Protein AF-A0A9D5ZGY8-F1 (afdb_monomer_lite)

pLDDT: mean 70.65, std 15.08, range [41.31, 94.81]

Secondary structure (DSSP, 8-state):
-----------TTS--SSGGG--PPP----S-SHHHHHHHHHTT-----PPP---GGGGS--SS---------HHHHHHHHHHHHHTT-SSHHHHHHHHHHHHHTTTT-

Structure (mmCIF, N/CA/C/O backbone):
data_AF-A0A9D5ZGY8-F1
#
_entry.id   AF-A0A9D5ZGY8-F1
#
loop_
_atom_site.group_PDB
_atom_site.id
_atom_site.type_symbol
_atom_site.label_atom_id
_atom_site.label_alt_id
_atom_site.label_comp_id
_atom_site.label_asym_id
_atom_site.label_entity_id
_atom_site.label_seq_id
_atom_site.pdbx_PDB_ins_code
_atom_site.Cartn_x
_atom_site.Cartn_y
_atom_site.Cartn_z
_atom_site.occupancy
_atom_site.B_iso_or_equiv
_atom_site.auth_seq_id
_atom_site.auth_comp_id
_atom_site.auth_asym_id
_atom_site.auth_atom_id
_atom_site.pdbx_PDB_model_num
ATOM 1 N N . MET A 1 1 ? 14.924 70.525 -16.865 1.00 43.06 1 MET A N 1
ATOM 2 C CA . MET A 1 1 ? 14.928 69.867 -18.191 1.00 43.06 1 MET A CA 1
ATOM 3 C C . MET A 1 1 ? 16.389 69.643 -18.540 1.00 43.06 1 MET A C 1
ATOM 5 O O . MET A 1 1 ? 17.090 70.633 -18.622 1.00 43.06 1 MET A O 1
ATOM 9 N N . SER A 1 2 ? 16.966 68.455 -18.639 1.00 46.16 2 SER A N 1
ATOM 10 C CA . SER A 1 2 ? 16.501 67.076 -18.492 1.00 46.16 2 SER A CA 1
ATOM 11 C C . SER A 1 2 ? 17.750 66.266 -18.124 1.00 46.16 2 SER A C 1
ATOM 13 O O . SER A 1 2 ? 18.807 66.496 -18.700 1.00 46.16 2 SER A O 1
ATOM 15 N N . ASP A 1 3 ? 17.644 65.395 -17.126 1.00 46.44 3 ASP A N 1
ATOM 16 C CA . ASP A 1 3 ? 18.751 64.570 -16.637 1.00 46.44 3 ASP A CA 1
ATOM 17 C C . ASP A 1 3 ? 18.754 63.248 -17.427 1.00 46.44 3 ASP A C 1
ATOM 19 O O . ASP A 1 3 ? 17.893 62.382 -17.221 1.00 46.44 3 ASP A O 1
ATOM 23 N N . ASP A 1 4 ? 19.660 63.124 -18.398 1.00 53.44 4 ASP A N 1
ATOM 24 C CA . ASP A 1 4 ? 19.816 61.937 -19.243 1.00 53.44 4 ASP A CA 1
ATOM 25 C C . ASP A 1 4 ? 20.507 60.814 -18.458 1.00 53.44 4 ASP A C 1
ATOM 27 O O . ASP A 1 4 ? 21.728 60.638 -18.459 1.00 53.44 4 ASP A O 1
ATOM 31 N N . ARG A 1 5 ? 19.700 60.007 -17.764 1.00 55.25 5 ARG A N 1
ATOM 32 C CA . ARG A 1 5 ? 20.162 58.761 -17.143 1.00 55.25 5 ARG A CA 1
ATOM 33 C C . ARG A 1 5 ? 20.517 57.739 -18.225 1.00 55.25 5 ARG A C 1
ATOM 35 O O . ARG A 1 5 ? 19.668 56.962 -18.667 1.00 55.25 5 ARG A O 1
ATOM 42 N N . LYS A 1 6 ? 21.796 57.710 -18.607 1.00 53.84 6 LYS A N 1
ATOM 43 C CA . LYS A 1 6 ? 22.426 56.672 -19.436 1.00 53.84 6 LYS A CA 1
ATOM 44 C C . LYS A 1 6 ? 22.270 55.304 -18.755 1.00 53.84 6 LYS A C 1
ATOM 46 O O . LYS A 1 6 ? 23.008 54.972 -17.831 1.00 53.84 6 LYS A O 1
ATOM 51 N N . ARG A 1 7 ? 21.280 54.512 -19.179 1.00 57.62 7 ARG A N 1
ATOM 52 C CA . ARG A 1 7 ? 21.159 53.101 -18.777 1.00 57.62 7 ARG A CA 1
ATOM 53 C C . ARG A 1 7 ? 22.317 52.340 -19.416 1.00 57.62 7 ARG A C 1
ATOM 55 O O . ARG A 1 7 ? 22.476 52.400 -20.631 1.00 57.62 7 ARG A O 1
ATOM 62 N N . GLY A 1 8 ? 23.116 51.644 -18.610 1.00 51.84 8 GLY A N 1
ATOM 63 C CA . GLY A 1 8 ? 24.073 50.664 -19.114 1.00 51.84 8 GLY A CA 1
ATOM 64 C C . GLY A 1 8 ? 23.306 49.550 -19.819 1.00 51.84 8 GLY A C 1
ATOM 65 O O . GLY A 1 8 ? 22.685 48.719 -19.159 1.00 51.84 8 GLY A O 1
ATOM 66 N N . GLY A 1 9 ? 23.280 49.588 -21.150 1.00 45.91 9 GLY A N 1
ATOM 67 C CA . GLY A 1 9 ? 22.859 48.454 -21.957 1.00 45.91 9 GLY A CA 1
ATOM 68 C C . GLY A 1 9 ? 23.856 47.328 -21.730 1.00 45.91 9 GLY A C 1
ATOM 69 O O . GLY A 1 9 ? 25.057 47.529 -21.879 1.00 45.91 9 GLY A O 1
ATOM 70 N N . LEU A 1 10 ? 23.369 46.169 -21.298 1.00 54.16 10 LEU 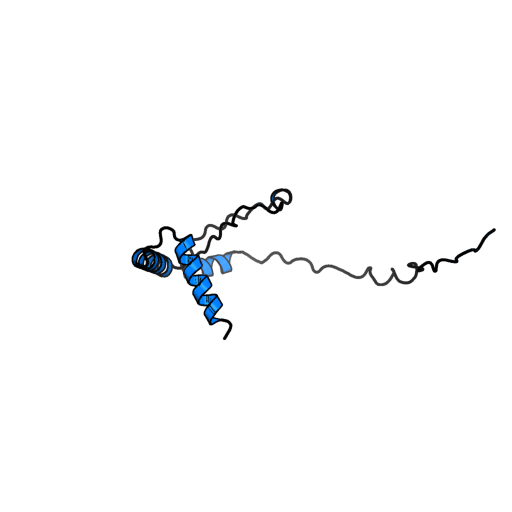A N 1
ATOM 71 C CA . LEU A 1 10 ? 24.164 44.953 -21.319 1.00 54.16 10 LEU A CA 1
ATOM 72 C C . LEU A 1 10 ? 24.261 44.544 -22.796 1.00 54.16 10 LEU A C 1
ATOM 74 O O . LEU A 1 10 ? 23.282 44.051 -23.360 1.00 54.16 10 LEU A O 1
ATOM 78 N N . ASP A 1 11 ? 25.396 44.825 -23.434 1.00 55.62 11 ASP A N 1
ATOM 79 C CA . ASP A 1 11 ? 25.672 44.443 -24.820 1.00 55.62 11 ASP A CA 1
ATOM 80 C C . ASP A 1 11 ? 25.792 42.912 -24.919 1.00 55.62 11 ASP A C 1
ATOM 82 O O . ASP A 1 11 ? 26.878 42.339 -24.885 1.00 55.62 11 ASP A O 1
ATOM 86 N N . MET A 1 12 ? 24.654 42.226 -25.048 1.00 54.94 12 MET A N 1
ATOM 87 C CA . MET A 1 12 ? 24.548 40.780 -25.307 1.00 54.94 12 MET A CA 1
ATOM 88 C C . MET A 1 12 ? 24.832 40.458 -26.787 1.00 54.94 12 MET A C 1
ATOM 90 O O . MET A 1 12 ? 24.094 39.714 -27.432 1.00 54.94 12 MET A O 1
ATOM 94 N N . THR A 1 13 ? 25.876 41.062 -27.354 1.00 55.91 13 THR A N 1
ATOM 95 C CA . THR A 1 13 ? 26.284 40.884 -28.762 1.00 55.91 13 THR A CA 1
ATOM 96 C C . THR A 1 13 ? 27.724 40.406 -28.922 1.00 55.91 13 THR A C 1
ATOM 98 O O . THR A 1 13 ? 28.217 40.310 -30.042 1.00 55.91 13 THR A O 1
ATOM 101 N N . GLY A 1 14 ? 28.389 40.053 -27.824 1.00 54.34 14 GLY A N 1
ATOM 102 C CA . GLY A 1 14 ? 29.646 39.319 -27.841 1.00 54.34 14 GLY A CA 1
ATOM 103 C C . GLY A 1 14 ? 29.413 37.910 -27.321 1.00 54.34 14 GLY A C 1
ATOM 104 O O . GLY A 1 14 ? 28.927 37.754 -26.209 1.00 54.34 14 GLY A O 1
ATOM 105 N N . ASP A 1 15 ? 29.793 36.914 -28.116 1.00 55.50 15 ASP A N 1
ATOM 106 C CA . ASP A 1 15 ? 29.972 35.516 -27.703 1.00 55.50 15 ASP A CA 1
ATOM 107 C C . ASP A 1 15 ? 28.773 34.548 -27.796 1.00 55.50 15 ASP A C 1
ATOM 109 O O . ASP A 1 15 ? 28.600 33.626 -27.004 1.00 55.50 15 ASP A O 1
ATOM 113 N N . THR A 1 16 ? 27.954 34.686 -28.842 1.00 52.03 16 THR A N 1
ATOM 114 C CA . THR A 1 16 ? 27.007 33.625 -29.256 1.00 52.03 16 THR A CA 1
ATOM 115 C C . THR A 1 16 ? 27.613 32.596 -30.221 1.00 52.03 1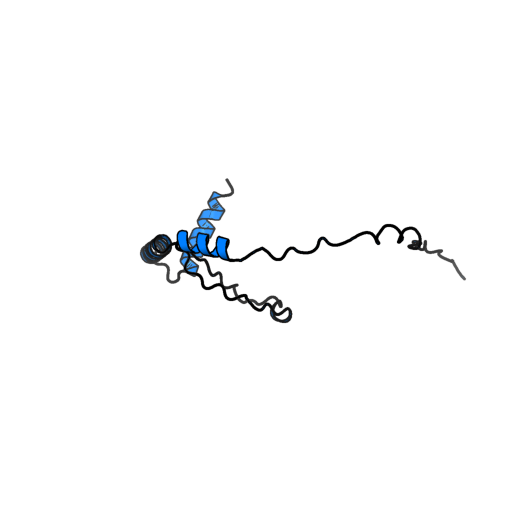6 THR A C 1
ATOM 117 O O . THR A 1 16 ? 26.921 31.666 -30.633 1.00 52.03 16 THR A O 1
ATOM 120 N N . ALA A 1 17 ? 28.901 32.716 -30.565 1.00 54.03 17 ALA A N 1
ATOM 121 C CA . ALA A 1 17 ? 29.565 31.825 -31.519 1.00 54.03 17 ALA A CA 1
ATOM 122 C C . ALA A 1 17 ? 30.031 30.487 -30.909 1.00 54.03 17 ALA A C 1
ATOM 124 O O . ALA A 1 17 ? 30.194 29.518 -31.649 1.00 54.03 17 ALA A O 1
ATOM 125 N N . GLU A 1 18 ? 30.201 30.387 -29.585 1.00 56.19 18 GLU A N 1
ATOM 126 C CA . GLU A 1 18 ? 30.665 29.143 -28.941 1.00 56.19 18 GLU A CA 1
ATOM 127 C C . GLU A 1 18 ? 29.539 28.198 -28.480 1.00 56.19 18 GLU A C 1
ATOM 129 O O . GLU A 1 18 ? 29.779 27.013 -28.246 1.00 56.19 18 GLU A O 1
ATOM 134 N N . PHE A 1 19 ? 28.280 28.646 -28.425 1.00 54.06 19 PHE A N 1
ATOM 135 C CA . PHE A 1 19 ? 27.165 27.804 -27.956 1.00 54.06 19 PHE A CA 1
ATOM 136 C C . PHE A 1 19 ? 26.521 26.914 -29.033 1.00 54.06 19 PHE A C 1
ATOM 138 O O . PHE A 1 19 ? 25.604 26.144 -28.739 1.00 54.06 19 PHE A O 1
ATOM 145 N N . THR A 1 20 ? 27.007 26.941 -30.277 1.00 60.75 20 THR A N 1
ATOM 146 C CA . THR A 1 20 ? 26.449 26.126 -31.375 1.00 60.75 20 THR A CA 1
ATOM 147 C C . THR A 1 20 ? 26.962 24.682 -31.420 1.00 60.75 20 THR A C 1
ATOM 149 O O . THR A 1 20 ? 26.522 23.903 -32.265 1.00 60.75 20 THR A O 1
ATOM 152 N N . ALA A 1 21 ? 27.873 24.284 -30.526 1.00 66.56 21 ALA A N 1
A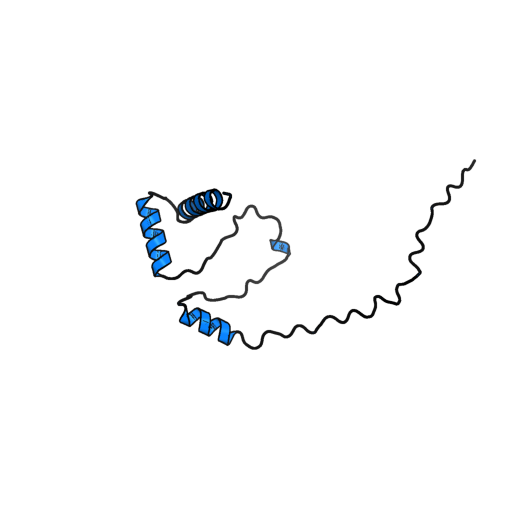TOM 153 C CA . ALA A 1 21 ? 28.482 22.950 -30.543 1.00 66.56 21 ALA A CA 1
ATOM 154 C C . ALA A 1 21 ? 27.749 21.891 -29.692 1.00 66.56 21 ALA A C 1
ATOM 156 O O . ALA A 1 21 ? 28.233 20.763 -29.570 1.00 66.56 21 ALA A O 1
ATOM 157 N N . PHE A 1 22 ? 26.581 22.198 -29.117 1.00 72.69 22 PHE A N 1
ATOM 158 C CA . PHE A 1 22 ? 25.805 21.195 -28.386 1.00 72.69 22 PHE A CA 1
ATOM 159 C C . PHE A 1 22 ? 25.122 20.220 -29.357 1.00 72.69 22 PHE A C 1
ATOM 161 O O . PHE A 1 22 ? 24.035 20.475 -29.875 1.00 72.69 22 PHE A O 1
ATOM 168 N N . LYS A 1 23 ? 25.767 19.076 -29.608 1.00 76.69 23 LYS A N 1
ATOM 169 C CA . LYS A 1 23 ? 25.157 17.934 -30.300 1.00 76.69 23 LYS A CA 1
ATOM 170 C C . LYS A 1 23 ? 24.576 16.981 -29.251 1.00 76.69 23 LYS A C 1
ATOM 172 O O . LYS A 1 23 ? 25.356 16.276 -28.606 1.00 76.69 23 LYS A O 1
ATOM 177 N N . PRO A 1 24 ? 23.245 16.932 -29.048 1.00 72.69 24 PRO A N 1
ATOM 178 C CA . PRO A 1 24 ? 22.655 15.966 -28.133 1.00 72.69 24 PRO A CA 1
ATOM 179 C C . PRO A 1 24 ? 23.030 14.555 -28.588 1.00 72.69 24 PRO A C 1
ATOM 181 O O . PRO A 1 24 ? 22.910 14.210 -29.766 1.00 72.69 24 PRO A O 1
ATOM 184 N N . ARG A 1 25 ? 23.523 13.743 -27.651 1.00 75.25 25 ARG A N 1
ATOM 185 C CA . ARG A 1 25 ? 23.855 12.343 -27.918 1.00 75.25 25 ARG A CA 1
ATOM 186 C C . ARG A 1 25 ? 22.581 11.644 -28.413 1.00 75.25 25 ARG A C 1
ATOM 188 O O . ARG A 1 25 ? 21.543 11.815 -27.769 1.00 75.25 25 ARG A O 1
ATOM 195 N N . PRO A 1 26 ? 22.616 10.886 -29.525 1.00 67.00 26 PRO A N 1
ATOM 196 C CA . PRO A 1 26 ? 21.442 10.152 -29.969 1.00 67.00 26 PRO A CA 1
ATOM 197 C C . PRO A 1 26 ? 20.987 9.239 -28.831 1.00 67.00 26 PRO A C 1
ATOM 199 O O . PRO A 1 26 ? 21.782 8.474 -28.280 1.00 67.00 26 PRO A O 1
ATOM 202 N N . SER A 1 27 ? 19.719 9.375 -28.439 1.00 63.38 27 SER A N 1
ATOM 203 C CA . SER A 1 27 ? 19.091 8.455 -27.500 1.00 63.38 27 SER A CA 1
ATOM 204 C C . SER A 1 27 ? 19.117 7.077 -28.147 1.00 63.38 27 SER A C 1
ATOM 206 O O . SER A 1 27 ? 18.428 6.831 -29.134 1.00 63.38 27 SER A O 1
ATOM 208 N N . VAL A 1 28 ? 19.962 6.195 -27.619 1.00 61.44 28 VAL A N 1
ATOM 209 C CA . VAL A 1 28 ? 19.902 4.774 -27.942 1.00 61.44 28 VAL A CA 1
ATOM 210 C C . VAL A 1 28 ? 18.590 4.293 -27.336 1.00 61.44 28 VAL A C 1
ATOM 212 O O . VAL A 1 28 ? 18.423 4.324 -26.114 1.00 61.44 28 VAL A O 1
ATOM 215 N N . ALA A 1 29 ? 17.616 3.955 -28.181 1.00 66.12 29 ALA A N 1
ATOM 216 C CA . ALA A 1 29 ? 16.441 3.240 -27.710 1.00 66.12 29 ALA A CA 1
ATOM 217 C C . ALA A 1 29 ? 16.950 1.962 -27.024 1.00 66.12 29 ALA A C 1
ATOM 219 O O . ALA A 1 29 ? 17.812 1.301 -27.600 1.00 66.12 29 ALA A O 1
ATOM 220 N N . PRO A 1 30 ? 16.507 1.638 -25.798 1.00 63.22 30 PRO A N 1
ATOM 221 C CA . PRO A 1 30 ? 17.028 0.470 -25.105 1.00 63.22 30 PRO A CA 1
ATOM 222 C C . PRO A 1 30 ? 16.801 -0.778 -25.964 1.00 63.22 30 PRO A C 1
ATOM 224 O O . PRO A 1 30 ? 15.675 -1.033 -26.403 1.00 63.22 30 PRO A O 1
ATOM 227 N N . ASP A 1 31 ? 17.880 -1.524 -26.210 1.00 61.75 31 ASP A N 1
ATOM 228 C CA . ASP A 1 31 ? 17.858 -2.779 -26.955 1.00 61.75 31 ASP A CA 1
ATOM 229 C C . ASP A 1 31 ? 17.043 -3.816 -26.181 1.00 61.75 31 ASP A C 1
ATOM 231 O O . ASP A 1 31 ? 17.509 -4.454 -25.241 1.00 61.75 31 ASP A O 1
ATOM 235 N N . SER A 1 32 ? 15.796 -3.974 -26.617 1.00 61.72 32 SER A N 1
ATOM 236 C CA . SER A 1 32 ? 14.801 -4.939 -26.149 1.00 61.72 32 SER A CA 1
ATOM 237 C C . SER A 1 32 ? 14.391 -4.822 -24.669 1.00 61.72 32 SER A C 1
ATOM 239 O O . SER A 1 32 ? 15.182 -4.765 -23.735 1.00 61.72 32 SER A O 1
ATOM 241 N N . LEU A 1 33 ? 13.080 -4.848 -24.439 1.00 65.50 33 LEU A N 1
ATOM 242 C CA . LEU A 1 33 ? 12.485 -4.908 -23.098 1.00 65.50 33 LEU A CA 1
ATOM 243 C C . LEU A 1 33 ? 12.494 -6.337 -22.516 1.00 65.50 33 LEU A C 1
ATOM 245 O O . LEU A 1 33 ? 12.067 -6.551 -21.384 1.00 65.50 33 LEU A O 1
ATOM 249 N N . GLU A 1 34 ? 12.955 -7.311 -23.296 1.00 68.06 34 GLU A N 1
ATOM 250 C CA . GLU A 1 34 ? 12.929 -8.743 -22.998 1.00 68.06 34 GLU A CA 1
ATOM 251 C C . GLU A 1 34 ? 13.763 -9.163 -21.775 1.00 68.06 34 GLU A C 1
ATOM 253 O O . GLU A 1 34 ? 13.214 -9.866 -20.928 1.00 68.06 34 GLU A O 1
ATOM 258 N N . PRO A 1 35 ? 15.020 -8.717 -21.572 1.00 69.31 35 PRO A N 1
ATOM 259 C CA . PRO A 1 35 ? 15.790 -9.122 -20.389 1.00 69.31 35 PRO A CA 1
ATOM 260 C C . PRO A 1 35 ? 15.184 -8.591 -19.079 1.00 69.31 35 PRO A C 1
ATOM 262 O O . PRO A 1 35 ? 15.215 -9.267 -18.047 1.00 69.31 35 PRO A O 1
ATOM 265 N N . ALA A 1 36 ? 14.570 -7.405 -19.122 1.00 66.50 36 ALA A N 1
ATOM 266 C CA . ALA A 1 36 ? 13.848 -6.845 -17.982 1.00 66.50 36 ALA A CA 1
ATOM 267 C C . ALA A 1 36 ? 12.567 -7.639 -17.670 1.00 66.50 36 ALA A C 1
ATOM 269 O O . ALA A 1 36 ? 12.260 -7.865 -16.501 1.00 66.50 36 ALA A O 1
ATOM 270 N N . ARG A 1 37 ? 11.849 -8.107 -18.702 1.00 66.50 37 ARG A N 1
ATOM 271 C CA . ARG A 1 37 ? 10.669 -8.977 -18.551 1.00 66.50 37 ARG A CA 1
ATOM 272 C C . ARG A 1 37 ? 11.033 -10.334 -17.958 1.00 66.50 37 ARG A C 1
ATOM 274 O O . ARG A 1 37 ? 10.443 -10.725 -16.963 1.00 66.50 37 ARG A O 1
ATOM 281 N N . GLN A 1 38 ? 12.065 -10.990 -18.486 1.00 71.75 38 GLN A N 1
ATOM 282 C CA . GLN A 1 38 ? 12.532 -12.289 -17.985 1.00 71.75 38 GLN A CA 1
ATOM 283 C C . GLN A 1 38 ? 12.953 -12.227 -16.511 1.00 71.75 38 GLN A C 1
ATOM 285 O O . GLN A 1 38 ? 12.633 -13.123 -15.735 1.00 71.75 38 GLN A O 1
ATOM 290 N N . SER A 1 39 ? 13.624 -11.145 -16.106 1.00 71.06 39 SER A N 1
ATOM 291 C CA . SER A 1 39 ? 14.020 -10.931 -14.708 1.00 71.06 39 SER A CA 1
ATOM 292 C C . SER A 1 39 ? 12.813 -10.700 -13.791 1.00 71.06 39 SER A C 1
ATOM 294 O O . SER A 1 39 ? 12.791 -11.186 -12.657 1.00 71.06 39 SER A O 1
ATOM 296 N N . ALA A 1 40 ? 11.799 -9.978 -14.280 1.00 65.38 40 ALA A N 1
ATOM 297 C CA . ALA A 1 40 ? 10.552 -9.738 -13.561 1.00 65.38 40 ALA A CA 1
ATOM 298 C C . ALA A 1 40 ? 9.747 -11.038 -13.384 1.00 65.38 40 ALA A C 1
ATOM 300 O O . ALA A 1 40 ? 9.333 -11.346 -12.265 1.00 65.38 40 ALA A O 1
ATOM 301 N N . ASP A 1 41 ? 9.612 -11.833 -14.447 1.00 69.06 41 ASP A N 1
ATOM 302 C CA . ASP A 1 41 ? 8.906 -13.117 -14.429 1.00 69.06 41 ASP A CA 1
ATOM 303 C C . ASP A 1 41 ? 9.609 -14.132 -13.510 1.00 69.06 41 ASP A C 1
ATOM 305 O O . ASP A 1 41 ? 8.960 -14.771 -12.682 1.00 69.06 41 ASP A O 1
ATOM 309 N N . ALA A 1 42 ? 10.944 -14.223 -13.577 1.00 71.25 42 ALA A N 1
ATOM 310 C CA . ALA A 1 42 ? 11.742 -15.091 -12.704 1.00 71.25 42 ALA A CA 1
ATOM 311 C C . ALA A 1 42 ? 11.639 -14.710 -11.216 1.00 71.25 42 ALA A C 1
ATOM 313 O O . ALA A 1 42 ? 11.770 -15.564 -10.342 1.00 71.25 42 ALA A O 1
ATOM 314 N N . SER A 1 43 ? 11.377 -13.433 -10.930 1.00 68.69 43 SER A N 1
ATOM 315 C CA . SER A 1 43 ? 11.187 -12.907 -9.573 1.00 68.69 43 SER A CA 1
ATOM 316 C C . SER A 1 43 ? 9.721 -12.951 -9.111 1.00 68.69 43 SER A C 1
ATOM 318 O O . SER A 1 43 ? 9.409 -12.487 -8.013 1.00 68.69 43 SER A O 1
ATOM 320 N N . GLY A 1 44 ? 8.808 -13.480 -9.936 1.00 65.00 44 GLY A N 1
ATOM 321 C CA . GLY A 1 44 ? 7.386 -13.619 -9.611 1.00 65.00 44 GLY A CA 1
ATOM 322 C C . GLY A 1 44 ? 6.570 -12.321 -9.688 1.00 65.00 44 GLY A C 1
ATOM 323 O O . GLY A 1 44 ? 5.488 -12.242 -9.102 1.00 65.00 44 GLY A O 1
ATOM 324 N N . PHE A 1 45 ? 7.054 -11.288 -10.387 1.00 64.81 45 PHE A N 1
ATOM 325 C CA . PHE A 1 45 ? 6.290 -10.056 -10.611 1.00 64.81 45 PHE A CA 1
ATOM 326 C C . PHE A 1 45 ? 5.159 -10.289 -11.630 1.00 64.81 45 PHE A C 1
ATOM 328 O O . PHE A 1 45 ? 5.387 -10.770 -12.730 1.00 64.81 45 PHE A O 1
ATOM 335 N N . THR A 1 46 ? 3.923 -9.902 -11.296 1.00 62.62 46 THR A N 1
ATOM 336 C CA . THR A 1 46 ? 2.707 -10.213 -12.089 1.00 62.62 46 THR A CA 1
ATOM 337 C C . THR A 1 46 ? 2.160 -9.039 -12.920 1.00 62.62 46 THR A C 1
ATOM 339 O O . THR A 1 46 ? 1.033 -9.080 -13.421 1.00 62.62 46 THR A O 1
ATOM 342 N N . ALA A 1 47 ? 2.917 -7.949 -13.065 1.00 63.66 47 ALA A N 1
ATOM 343 C CA . ALA A 1 47 ? 2.401 -6.706 -13.633 1.00 63.66 47 ALA A CA 1
ATOM 344 C C . ALA A 1 47 ? 2.322 -6.721 -15.174 1.00 63.66 47 ALA A C 1
ATOM 346 O O . ALA A 1 47 ? 3.324 -6.852 -15.874 1.00 63.66 47 ALA A O 1
ATOM 347 N N . ARG A 1 48 ? 1.130 -6.453 -15.727 1.00 59.81 48 ARG A N 1
ATOM 348 C CA . ARG A 1 48 ? 0.962 -6.081 -17.143 1.00 59.81 48 ARG A CA 1
ATOM 349 C C . ARG A 1 48 ? 1.311 -4.601 -17.322 1.00 59.81 48 ARG A C 1
ATOM 351 O O . ARG A 1 48 ? 0.495 -3.731 -17.025 1.00 59.81 48 ARG A O 1
ATOM 358 N N . HIS A 1 49 ? 2.510 -4.296 -17.813 1.00 57.28 49 HIS A N 1
ATOM 359 C CA . HIS A 1 49 ? 2.907 -2.922 -18.139 1.00 57.28 49 HIS A CA 1
ATOM 360 C C . HIS A 1 49 ? 2.136 -2.392 -19.363 1.00 57.28 49 HIS A C 1
ATOM 362 O O . HIS A 1 49 ? 2.571 -2.552 -20.502 1.00 57.28 49 HIS A O 1
ATOM 368 N N . ALA A 1 50 ? 1.004 -1.722 -19.144 1.00 59.25 50 ALA A N 1
ATOM 369 C CA . ALA A 1 50 ? 0.451 -0.797 -20.132 1.00 59.25 50 ALA A CA 1
ATOM 370 C C . ALA A 1 50 ? 1.181 0.549 -20.005 1.00 59.25 50 ALA A C 1
ATOM 372 O O . ALA A 1 50 ? 1.308 1.091 -18.907 1.00 59.25 50 ALA A O 1
ATOM 373 N N . LYS A 1 51 ? 1.685 1.090 -21.119 1.00 61.56 51 LYS A N 1
ATOM 374 C CA . LYS A 1 51 ? 2.381 2.384 -21.132 1.00 61.56 51 LYS A CA 1
ATOM 375 C C . LYS A 1 51 ? 1.359 3.489 -20.808 1.00 61.56 51 LYS A C 1
ATOM 377 O O . LYS A 1 51 ? 0.398 3.631 -21.567 1.00 61.56 51 LYS A O 1
ATOM 382 N N . PRO A 1 52 ? 1.505 4.258 -19.713 1.00 62.12 52 PRO A N 1
ATOM 383 C CA . PRO A 1 52 ? 0.537 5.296 -19.389 1.00 62.12 52 PRO A CA 1
ATOM 384 C C . PRO A 1 52 ? 0.621 6.415 -20.432 1.00 62.12 52 PRO A C 1
ATOM 386 O O . PRO A 1 52 ? 1.692 6.966 -20.687 1.00 62.12 52 PRO A O 1
ATOM 389 N N . GLN A 1 53 ? -0.509 6.754 -21.051 1.00 69.31 53 GLN A N 1
ATOM 390 C CA . GLN A 1 53 ? -0.598 7.884 -21.973 1.00 69.31 53 GLN A CA 1
ATOM 391 C C . GLN A 1 53 ? -0.742 9.172 -21.145 1.00 69.31 53 GLN A C 1
ATOM 393 O O . GLN A 1 53 ? -1.824 9.494 -20.647 1.00 69.31 53 GLN A O 1
ATOM 398 N N . ILE A 1 54 ? 0.374 9.869 -20.920 1.00 63.16 54 ILE A N 1
ATOM 399 C CA . ILE A 1 54 ? 0.421 11.081 -20.091 1.00 63.16 54 ILE A CA 1
ATOM 400 C C . ILE A 1 54 ? 0.037 12.291 -20.955 1.00 63.16 54 ILE A C 1
ATOM 402 O O . ILE A 1 54 ? 0.745 12.642 -21.893 1.00 63.16 54 ILE A O 1
ATOM 406 N N . ASP A 1 55 ? -1.089 12.929 -20.630 1.00 72.44 55 ASP A N 1
ATOM 407 C CA . ASP A 1 55 ? -1.551 14.184 -21.237 1.00 72.44 55 ASP A CA 1
ATOM 408 C C . ASP A 1 55 ? -1.215 15.359 -20.304 1.00 72.44 55 ASP A C 1
ATOM 410 O O . ASP A 1 55 ? -1.640 15.380 -19.146 1.00 72.44 55 ASP A O 1
ATOM 414 N N . GLY A 1 56 ? -0.484 16.356 -20.813 1.00 61.16 56 GLY A N 1
ATOM 415 C CA . GLY A 1 56 ? -0.063 17.545 -20.065 1.00 61.16 56 GLY A CA 1
ATOM 416 C C . GLY A 1 56 ? -1.218 18.382 -19.501 1.00 61.16 56 GLY A C 1
ATOM 417 O O . GLY A 1 56 ? -1.045 19.065 -18.492 1.00 61.16 56 GLY A O 1
ATOM 418 N N . ARG A 1 57 ? -2.430 18.279 -20.066 1.00 63.41 57 ARG A N 1
ATOM 419 C CA . ARG A 1 57 ? -3.638 18.934 -19.522 1.00 63.41 57 ARG A CA 1
ATOM 420 C C . ARG A 1 57 ? -4.140 18.285 -18.225 1.00 63.41 57 ARG A C 1
ATOM 422 O O . ARG A 1 57 ? -4.863 18.928 -17.463 1.00 63.41 57 ARG A O 1
ATOM 429 N N . LYS A 1 58 ? -3.737 17.038 -17.945 1.00 55.78 58 LYS A N 1
ATOM 430 C CA . LYS A 1 58 ? -4.053 16.296 -16.709 1.00 55.78 58 LYS A CA 1
ATOM 431 C C . LYS A 1 58 ? -3.073 16.579 -15.563 1.00 55.78 58 LYS A C 1
ATOM 433 O O . LYS A 1 58 ? -3.313 16.111 -14.457 1.00 55.78 58 LYS A O 1
ATOM 438 N N . LEU A 1 59 ? -2.019 17.368 -15.804 1.00 57.75 59 LEU A N 1
ATOM 439 C CA . LEU A 1 59 ? -1.029 17.775 -14.796 1.00 57.75 59 LEU A CA 1
ATOM 440 C C . LEU A 1 59 ? -1.493 18.944 -13.910 1.00 57.75 59 LEU A C 1
ATOM 442 O O . LEU A 1 59 ? -0.743 19.380 -13.039 1.00 57.75 59 LEU A O 1
ATOM 446 N N . ARG A 1 60 ? -2.720 19.467 -14.091 1.00 62.19 60 ARG A N 1
ATOM 447 C CA . ARG A 1 60 ? -3.322 20.358 -13.084 1.00 62.19 60 ARG A CA 1
ATOM 448 C C . ARG A 1 60 ? -3.310 19.625 -11.749 1.00 62.19 60 ARG A C 1
ATOM 450 O O . ARG A 1 60 ? -3.817 18.508 -11.701 1.00 62.19 60 ARG A O 1
ATOM 457 N N . ALA A 1 61 ? -2.763 20.265 -10.710 1.00 55.94 61 ALA A N 1
ATOM 458 C CA . ALA A 1 61 ? -2.680 19.751 -9.345 1.00 55.94 61 ALA A CA 1
ATOM 459 C C . ALA A 1 61 ? -4.058 19.265 -8.889 1.00 55.94 61 ALA A C 1
ATOM 461 O O . ALA A 1 61 ? -4.920 20.021 -8.438 1.00 55.94 61 ALA A O 1
ATOM 462 N N . SER A 1 62 ? -4.300 17.986 -9.123 1.00 54.06 62 SER A N 1
ATOM 463 C CA . SER A 1 62 ? -5.541 17.344 -8.784 1.00 54.06 62 SER A CA 1
ATOM 464 C C . SER A 1 62 ? -5.426 17.008 -7.313 1.00 54.06 62 SER A C 1
ATOM 466 O O . SER A 1 62 ? -4.458 16.379 -6.907 1.00 54.06 62 SER A O 1
ATOM 468 N N . ARG A 1 63 ? -6.435 17.354 -6.513 1.00 56.56 63 ARG A N 1
ATOM 469 C CA . ARG A 1 63 ? -6.580 16.810 -5.152 1.00 56.56 63 ARG A CA 1
ATOM 470 C C . ARG A 1 63 ? -6.833 15.289 -5.147 1.00 56.56 63 ARG A C 1
ATOM 472 O O . ARG A 1 63 ? -7.207 14.737 -4.123 1.00 56.56 63 ARG A O 1
ATOM 479 N N . ARG A 1 64 ? -6.695 14.618 -6.297 1.00 58.22 64 ARG A N 1
ATOM 480 C CA . ARG A 1 64 ? -6.681 13.164 -6.413 1.00 58.22 64 ARG A CA 1
ATOM 481 C C . ARG A 1 64 ? -5.411 12.669 -5.742 1.00 58.22 64 ARG A C 1
ATOM 483 O O . ARG A 1 64 ? -4.314 12.965 -6.212 1.00 58.22 64 ARG A O 1
ATOM 490 N N . THR A 1 65 ? -5.577 11.921 -4.660 1.00 66.75 65 THR A N 1
ATOM 491 C CA . THR A 1 65 ? -4.517 11.074 -4.125 1.00 66.75 65 THR A CA 1
ATOM 492 C C . THR A 1 65 ? -4.001 10.214 -5.277 1.00 66.75 65 THR A C 1
ATOM 494 O O . THR A 1 65 ? -4.772 9.580 -6.001 1.00 66.75 65 THR A O 1
ATOM 497 N N . ALA A 1 66 ? -2.701 10.308 -5.558 1.00 70.12 66 ALA A N 1
ATOM 498 C CA . ALA A 1 66 ? -2.098 9.516 -6.615 1.00 70.12 66 ALA A CA 1
ATOM 499 C C . ALA A 1 66 ? -2.272 8.041 -6.242 1.00 70.12 66 ALA A C 1
ATOM 501 O O . ALA A 1 66 ? -1.852 7.619 -5.168 1.00 70.12 66 ALA A O 1
ATOM 502 N N . GLN A 1 67 ? -2.920 7.263 -7.108 1.00 77.12 67 GLN A N 1
ATOM 503 C CA . GLN A 1 67 ? -3.056 5.832 -6.880 1.00 77.12 67 GLN A CA 1
ATOM 504 C C . GLN A 1 67 ? -1.672 5.187 -6.992 1.00 77.12 67 GLN A C 1
ATOM 506 O O . GLN A 1 67 ? -1.067 5.175 -8.067 1.00 77.12 67 GLN A O 1
ATOM 511 N N . LEU A 1 68 ? -1.177 4.651 -5.879 1.00 80.75 68 LEU A N 1
ATOM 512 C CA . LEU A 1 68 ? 0.100 3.957 -5.815 1.00 80.75 68 LEU A CA 1
ATOM 513 C C . LEU A 1 68 ? -0.123 2.457 -6.036 1.00 80.75 68 LEU A C 1
ATOM 515 O O . LEU A 1 68 ? -0.615 1.751 -5.161 1.00 80.75 68 LEU A O 1
ATOM 519 N N . ASN A 1 69 ? 0.239 1.969 -7.222 1.00 83.69 69 ASN A N 1
ATOM 520 C CA . ASN A 1 69 ? 0.198 0.543 -7.539 1.00 83.69 69 ASN A CA 1
ATOM 521 C C . ASN A 1 69 ? 1.594 -0.056 -7.326 1.00 83.69 69 ASN A C 1
ATOM 523 O O . ASN A 1 69 ? 2.511 0.243 -8.089 1.00 83.69 69 ASN A O 1
ATOM 527 N N . ILE A 1 70 ? 1.749 -0.897 -6.302 1.00 83.75 70 ILE A N 1
ATOM 528 C CA . ILE A 1 70 ? 3.010 -1.583 -5.985 1.00 83.75 70 ILE A CA 1
ATOM 529 C C . ILE A 1 70 ? 2.850 -3.057 -6.327 1.00 83.75 70 ILE A C 1
ATOM 531 O O . ILE A 1 70 ? 1.915 -3.714 -5.869 1.00 83.75 70 ILE A O 1
ATOM 535 N N . ALA A 1 71 ? 3.778 -3.582 -7.119 1.00 87.44 71 ALA A N 1
ATOM 536 C CA . ALA A 1 71 ? 3.883 -5.014 -7.321 1.00 87.44 71 ALA A CA 1
ATOM 537 C C . ALA A 1 71 ? 4.762 -5.612 -6.216 1.00 87.44 71 ALA A C 1
ATOM 539 O O . ALA A 1 71 ? 5.865 -5.134 -5.961 1.00 87.44 71 ALA A O 1
ATOM 540 N N . VAL A 1 72 ? 4.250 -6.644 -5.551 1.00 89.88 72 VAL A N 1
ATOM 541 C CA . VAL A 1 72 ? 4.933 -7.370 -4.476 1.00 89.88 72 VAL A CA 1
ATOM 542 C C . VAL A 1 72 ? 4.794 -8.869 -4.711 1.00 89.88 72 VAL A C 1
ATOM 544 O O . VAL A 1 72 ? 3.882 -9.307 -5.416 1.00 89.88 72 VAL A O 1
ATOM 547 N N . HIS A 1 73 ? 5.675 -9.652 -4.091 1.00 92.06 73 HIS A N 1
ATOM 548 C CA . HIS A 1 73 ? 5.553 -11.107 -4.081 1.00 92.06 73 HIS A CA 1
ATOM 549 C C . HIS A 1 73 ? 4.211 -11.540 -3.447 1.00 92.06 73 HIS A C 1
ATOM 551 O O . HIS A 1 73 ? 3.775 -10.893 -2.484 1.00 92.06 73 HIS A O 1
ATOM 557 N N . PRO A 1 74 ? 3.567 -12.625 -3.927 1.00 90.94 74 PRO A N 1
ATOM 558 C CA . PRO A 1 74 ? 2.321 -13.140 -3.353 1.00 90.94 74 PRO A CA 1
ATOM 559 C C . PRO A 1 74 ? 2.388 -13.334 -1.833 1.00 90.94 74 PRO A C 1
ATOM 561 O O . PRO A 1 74 ? 1.551 -12.794 -1.115 1.00 90.94 74 PRO A O 1
ATOM 564 N N . ASP A 1 75 ? 3.453 -13.960 -1.328 1.00 92.50 75 ASP A N 1
ATOM 565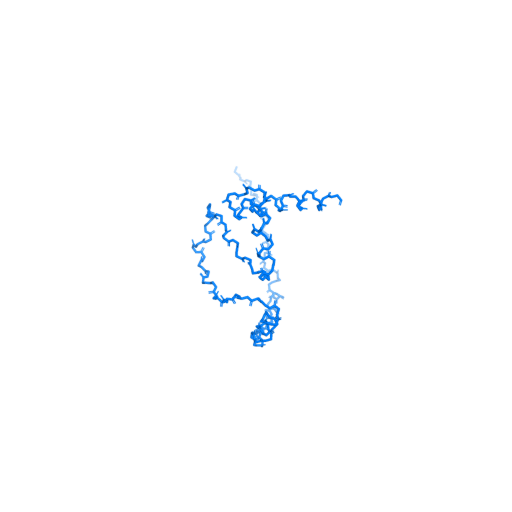 C CA . ASP A 1 75 ? 3.635 -14.176 0.116 1.00 92.50 75 ASP A CA 1
ATOM 566 C C . ASP A 1 75 ? 3.646 -12.867 0.921 1.00 92.50 75 ASP A C 1
ATOM 568 O O . ASP A 1 75 ? 3.143 -12.800 2.043 1.00 92.50 75 ASP A O 1
ATOM 572 N N . THR A 1 76 ? 4.218 -11.800 0.357 1.00 91.94 76 THR A N 1
ATOM 573 C CA . THR A 1 76 ? 4.262 -10.481 1.000 1.00 91.94 76 THR A CA 1
ATOM 574 C C . THR A 1 76 ? 2.876 -9.853 1.039 1.00 91.94 76 THR A C 1
ATOM 576 O O . THR A 1 76 ? 2.502 -9.255 2.048 1.00 91.94 76 THR A O 1
ATOM 579 N N . LYS A 1 77 ? 2.095 -10.016 -0.033 1.00 91.69 77 LYS A N 1
ATOM 580 C CA . LYS A 1 77 ? 0.705 -9.558 -0.089 1.00 91.69 77 LYS A CA 1
ATOM 581 C C . LYS A 1 77 ? -0.152 -10.275 0.956 1.00 91.69 77 LYS A C 1
ATOM 583 O O . LYS A 1 77 ? -0.922 -9.616 1.651 1.00 91.69 77 LYS A O 1
ATOM 588 N N . ASP A 1 78 ? 0.004 -11.584 1.103 1.00 93.56 78 ASP A N 1
ATOM 589 C CA . ASP A 1 78 ? -0.787 -12.363 2.060 1.00 93.56 78 ASP A CA 1
ATOM 590 C C . ASP A 1 78 ? -0.437 -11.994 3.504 1.00 93.56 78 ASP A C 1
ATOM 592 O O . ASP A 1 78 ? -1.325 -11.744 4.323 1.00 93.56 78 ASP A O 1
ATOM 596 N N . ARG A 1 79 ? 0.860 -11.847 3.805 1.00 94.12 79 ARG A N 1
ATOM 597 C CA . ARG A 1 79 ? 1.325 -11.346 5.109 1.00 94.12 79 ARG A CA 1
ATOM 598 C C . ARG A 1 79 ? 0.796 -9.947 5.410 1.00 94.12 79 ARG A C 1
ATOM 600 O O . ARG A 1 79 ? 0.385 -9.687 6.538 1.00 94.12 79 ARG A O 1
ATOM 607 N N . PHE A 1 80 ? 0.788 -9.059 4.417 1.00 94.25 80 PHE A N 1
ATOM 608 C CA . PHE A 1 80 ? 0.258 -7.708 4.571 1.00 94.25 80 PHE A CA 1
ATOM 609 C C . PHE A 1 80 ? -1.214 -7.734 4.996 1.00 94.25 80 PHE A C 1
ATOM 611 O O . PHE A 1 80 ? -1.569 -7.099 5.987 1.00 94.25 80 PHE A O 1
ATOM 618 N N . TRP A 1 81 ? -2.057 -8.508 4.307 1.00 93.19 81 TRP A N 1
ATOM 619 C CA . TRP A 1 81 ? -3.480 -8.597 4.646 1.00 93.19 81 TRP A CA 1
ATOM 620 C C . TRP A 1 81 ? -3.730 -9.291 5.980 1.00 93.19 81 TRP A C 1
ATOM 622 O O . TRP A 1 81 ? -4.570 -8.832 6.753 1.00 93.19 81 TRP A O 1
ATOM 632 N N . PHE A 1 82 ? -2.968 -10.339 6.296 1.00 94.81 82 PHE A N 1
ATOM 633 C CA . PHE A 1 82 ? -3.045 -10.994 7.599 1.00 94.81 82 PHE A CA 1
ATOM 634 C C . PHE A 1 82 ? -2.804 -10.000 8.748 1.00 94.81 82 PHE A C 1
ATOM 636 O O . PHE A 1 82 ? -3.589 -9.932 9.695 1.00 94.81 82 PHE A O 1
ATOM 643 N N . LEU A 1 83 ? -1.758 -9.176 8.636 1.00 93.62 83 LEU A N 1
ATOM 644 C CA . LEU A 1 83 ? -1.430 -8.160 9.638 1.00 93.62 83 LEU A CA 1
ATOM 645 C C . LEU A 1 83 ? -2.436 -6.999 9.653 1.00 93.62 83 LEU A C 1
ATOM 647 O O . LEU A 1 83 ? -2.788 -6.513 10.730 1.00 93.62 83 LEU A O 1
ATOM 651 N N . ALA A 1 84 ? -2.936 -6.581 8.488 1.00 92.94 84 ALA A N 1
ATOM 652 C CA . ALA A 1 84 ? -3.965 -5.547 8.388 1.00 92.94 84 ALA A CA 1
ATOM 653 C C . ALA A 1 84 ? -5.243 -5.954 9.140 1.00 92.94 84 ALA A C 1
ATOM 655 O O . ALA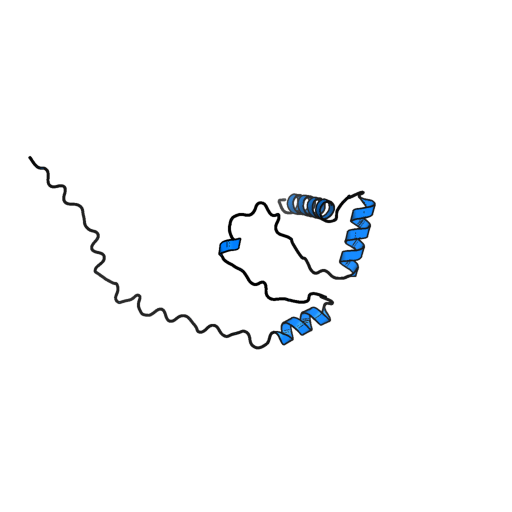 A 1 84 ? -5.790 -5.171 9.917 1.00 92.94 84 ALA A O 1
ATOM 656 N N . HIS A 1 85 ? -5.678 -7.207 8.980 1.00 91.81 85 HIS A N 1
ATOM 657 C CA . HIS A 1 85 ? -6.839 -7.736 9.693 1.00 91.81 85 HIS 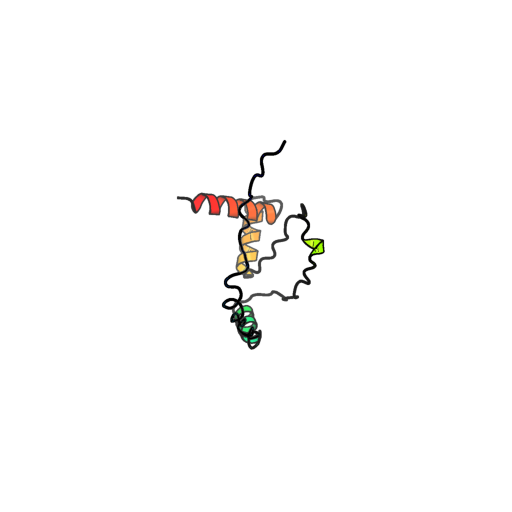A CA 1
ATOM 658 C C . HIS A 1 85 ? -6.586 -7.882 11.195 1.00 91.81 85 HIS A C 1
ATOM 660 O O . HIS A 1 85 ? -7.430 -7.480 11.995 1.00 91.81 85 HIS A O 1
ATOM 666 N N . ALA A 1 86 ? -5.417 -8.392 11.593 1.00 91.69 86 ALA A N 1
ATOM 667 C CA . ALA A 1 86 ? -5.059 -8.540 13.005 1.00 91.69 86 ALA A CA 1
ATOM 668 C C . ALA A 1 86 ? -4.994 -7.196 13.756 1.00 91.69 86 ALA A C 1
ATOM 670 O O . ALA A 1 86 ? -5.272 -7.137 14.951 1.00 91.69 86 ALA A O 1
ATOM 671 N N . THR A 1 87 ? -4.649 -6.112 13.058 1.00 89.19 87 THR A N 1
ATOM 672 C CA . THR A 1 87 ? -4.575 -4.751 13.620 1.00 89.19 87 THR A CA 1
ATOM 673 C C . THR A 1 87 ? -5.889 -3.970 13.523 1.00 89.19 87 THR A C 1
ATOM 675 O O . THR A 1 87 ? -5.938 -2.806 13.930 1.00 89.19 87 THR A O 1
ATOM 678 N N . GLY A 1 88 ? -6.956 -4.597 13.011 1.00 90.50 88 GLY A N 1
ATOM 679 C CA . GLY A 1 88 ? -8.280 -3.989 12.887 1.00 90.50 88 GLY A CA 1
ATOM 680 C C . GLY A 1 88 ? -8.337 -2.834 11.886 1.00 90.50 88 GLY A C 1
ATOM 681 O O . GLY A 1 88 ? -9.160 -1.935 12.048 1.00 90.50 88 GLY A O 1
ATOM 682 N N . ALA A 1 89 ? -7.450 -2.811 10.887 1.00 87.94 89 ALA A N 1
ATOM 683 C CA . ALA A 1 89 ? -7.483 -1.786 9.852 1.00 87.94 89 ALA A CA 1
ATOM 684 C C . ALA A 1 89 ? -8.691 -1.999 8.927 1.00 87.94 89 ALA A C 1
ATOM 686 O O . ALA A 1 89 ? -8.963 -3.118 8.485 1.00 87.94 89 ALA A O 1
ATOM 687 N N . ASN A 1 90 ? -9.399 -0.917 8.601 1.00 84.00 90 ASN A N 1
ATOM 688 C CA . ASN A 1 90 ? -10.590 -0.979 7.748 1.00 84.00 90 ASN A CA 1
ATOM 689 C C . ASN A 1 90 ? -10.236 -0.957 6.256 1.00 84.00 90 ASN A C 1
ATOM 691 O O . ASN A 1 90 ? -11.053 -1.321 5.410 1.00 84.00 90 ASN A O 1
ATOM 695 N N . SER A 1 91 ? -9.021 -0.518 5.919 1.00 87.69 91 SER A N 1
ATOM 696 C CA . SER A 1 91 ? -8.518 -0.473 4.548 1.00 87.69 91 SER A CA 1
ATOM 697 C C . SER A 1 91 ? -7.022 -0.781 4.481 1.00 87.69 91 SER A C 1
ATOM 699 O O . SER A 1 91 ? -6.276 -0.571 5.439 1.00 87.69 91 SER A O 1
ATOM 701 N N . GLY A 1 92 ? -6.571 -1.245 3.312 1.00 85.88 92 GLY A N 1
ATOM 702 C CA . GLY A 1 92 ? -5.143 -1.425 3.046 1.00 85.88 92 GLY A CA 1
ATOM 703 C C . GLY A 1 92 ? -4.369 -0.103 3.060 1.00 85.88 92 GLY A C 1
ATOM 704 O O . GLY A 1 92 ? -3.222 -0.084 3.485 1.00 85.88 92 GLY A O 1
ATOM 705 N N . GLU A 1 93 ? -4.999 1.005 2.656 1.00 88.19 93 GLU A N 1
ATOM 706 C CA . GLU A 1 93 ? -4.396 2.344 2.707 1.00 88.19 93 GLU A CA 1
ATOM 707 C C . GLU A 1 93 ? -4.089 2.763 4.148 1.00 88.19 93 GLU A C 1
ATOM 709 O O . GLU A 1 93 ? -2.962 3.145 4.450 1.00 88.19 93 GLU A O 1
ATOM 714 N N . GLU A 1 94 ? -5.057 2.609 5.053 1.00 89.19 94 GLU A N 1
ATOM 715 C CA . GLU A 1 94 ? -4.891 2.917 6.475 1.00 89.19 94 GLU A CA 1
ATOM 716 C C . GLU A 1 94 ? -3.743 2.113 7.097 1.00 89.19 94 GLU A C 1
ATOM 718 O O . GLU A 1 94 ? -2.896 2.665 7.803 1.00 89.19 94 GLU A O 1
ATOM 723 N N . PHE A 1 95 ? -3.692 0.808 6.824 1.00 92.62 95 PHE A N 1
ATOM 724 C CA . PHE A 1 95 ? -2.628 -0.041 7.346 1.00 92.62 95 PHE A CA 1
ATOM 725 C C . PHE A 1 95 ? -1.259 0.325 6.757 1.00 92.62 95 PHE A C 1
ATOM 727 O O . PHE A 1 95 ? -0.275 0.416 7.493 1.00 92.62 95 PHE A O 1
ATOM 734 N N . LEU A 1 96 ? -1.196 0.592 5.449 1.00 91.31 96 LEU A N 1
ATOM 735 C CA . LEU A 1 96 ? 0.036 1.002 4.780 1.00 91.31 96 LEU A CA 1
ATOM 736 C C . LEU A 1 96 ? 0.558 2.336 5.327 1.00 91.31 96 LEU A C 1
ATOM 738 O O . LEU A 1 96 ? 1.756 2.456 5.568 1.00 91.31 96 LEU A O 1
ATOM 742 N N . GLN A 1 97 ? -0.323 3.305 5.578 1.00 89.50 97 GLN A N 1
ATOM 743 C CA . GLN A 1 97 ? 0.063 4.594 6.150 1.00 89.50 97 GLN A CA 1
ATOM 744 C C . GLN A 1 97 ? 0.695 4.418 7.537 1.00 89.50 97 GLN A C 1
ATOM 746 O O . GLN A 1 97 ? 1.790 4.917 7.772 1.00 89.50 97 GLN A O 1
ATOM 751 N N . ARG A 1 98 ? 0.084 3.610 8.416 1.00 89.81 98 ARG A N 1
ATOM 752 C CA . ARG A 1 98 ? 0.642 3.307 9.749 1.00 89.81 98 ARG A CA 1
ATOM 753 C C . ARG A 1 98 ? 2.030 2.659 9.671 1.00 89.81 98 ARG A C 1
ATOM 755 O O . ARG A 1 98 ? 2.898 2.964 10.488 1.00 89.81 98 ARG A O 1
ATOM 762 N N . LEU A 1 99 ? 2.246 1.766 8.701 1.00 90.06 99 LEU A N 1
ATOM 763 C CA . LEU A 1 99 ? 3.558 1.151 8.469 1.00 90.06 99 LEU A CA 1
ATOM 764 C C . LEU A 1 99 ? 4.600 2.182 8.020 1.00 90.06 99 LEU A C 1
ATOM 766 O O . LEU A 1 99 ? 5.728 2.157 8.512 1.00 90.06 99 LEU A O 1
ATOM 770 N N . LEU A 1 100 ? 4.228 3.079 7.104 1.00 89.75 100 LEU A N 1
ATOM 771 C CA . LEU A 1 100 ? 5.112 4.135 6.610 1.00 89.75 100 LEU A CA 1
ATOM 772 C C . LEU A 1 100 ? 5.464 5.133 7.713 1.00 89.75 100 LEU A C 1
ATOM 774 O O . LEU A 1 100 ? 6.639 5.461 7.871 1.00 89.75 100 LEU A O 1
ATOM 778 N N . ASP A 1 101 ? 4.488 5.548 8.517 1.00 88.69 101 ASP A N 1
ATOM 779 C CA . ASP A 1 101 ? 4.704 6.470 9.634 1.00 88.69 101 ASP A CA 1
ATOM 780 C C . ASP A 1 101 ? 5.679 5.865 10.663 1.00 88.69 101 ASP A C 1
ATOM 782 O O . ASP A 1 101 ? 6.625 6.522 11.104 1.00 88.69 101 ASP A O 1
ATOM 786 N N . GLY A 1 102 ? 5.516 4.575 10.984 1.00 87.00 102 GLY A N 1
ATOM 787 C CA . GLY A 1 102 ? 6.427 3.848 11.874 1.00 87.00 102 GLY A CA 1
ATOM 788 C C . GLY A 1 102 ? 7.828 3.618 11.293 1.00 87.00 102 GLY A C 1
ATOM 789 O O . GLY A 1 102 ? 8.795 3.518 12.049 1.00 87.00 102 GLY A O 1
ATOM 790 N N . PHE A 1 103 ? 7.959 3.538 9.967 1.00 85.81 103 PHE A N 1
ATOM 791 C CA . PHE A 1 103 ? 9.251 3.418 9.291 1.00 85.81 103 PHE A CA 1
ATOM 792 C C . PHE A 1 103 ? 9.995 4.758 9.247 1.00 85.81 103 PHE A C 1
ATOM 794 O O . PHE A 1 103 ? 11.169 4.817 9.608 1.00 85.81 103 PHE A O 1
ATOM 801 N N . VAL A 1 104 ? 9.311 5.844 8.870 1.00 77.62 104 VAL A N 1
ATOM 802 C CA . VAL A 1 104 ? 9.895 7.196 8.817 1.00 77.62 104 VAL A CA 1
ATOM 803 C C . VAL A 1 104 ? 10.329 7.658 10.208 1.00 77.62 104 VAL A C 1
ATOM 805 O O . VAL A 1 104 ? 11.415 8.214 10.345 1.00 77.62 104 VAL A O 1
ATOM 808 N N . GLY A 1 105 ? 9.550 7.350 11.250 1.00 63.94 105 GLY A N 1
ATOM 809 C CA . GLY A 1 105 ? 9.927 7.646 12.636 1.00 63.94 105 GLY A CA 1
ATOM 810 C C . GLY A 1 105 ? 11.180 6.910 13.132 1.00 63.94 105 GLY A C 1
ATOM 811 O O . GLY A 1 105 ? 11.807 7.373 14.075 1.00 63.94 105 GLY A O 1
ATOM 812 N N . LYS A 1 106 ? 11.571 5.796 12.496 1.00 58.16 106 LYS A N 1
ATOM 813 C CA . LYS A 1 106 ? 12.787 5.028 12.826 1.00 58.16 106 LYS A CA 1
ATOM 814 C C . LYS A 1 106 ? 13.995 5.354 11.945 1.00 58.16 106 LYS A C 1
ATOM 816 O O . LYS A 1 106 ? 15.098 4.947 12.278 1.00 58.16 106 LYS A O 1
ATOM 821 N N . GLY A 1 107 ? 13.797 6.034 10.815 1.00 53.22 107 GLY A N 1
ATOM 822 C CA . GLY A 1 107 ? 14.866 6.394 9.875 1.00 53.22 107 GLY A CA 1
ATOM 823 C C . GLY A 1 107 ? 15.510 7.761 10.132 1.00 53.22 107 GLY A C 1
ATOM 824 O O . GLY A 1 107 ? 16.323 8.196 9.321 1.00 53.22 107 GLY A O 1
ATOM 825 N N . GLY A 1 108 ? 15.099 8.455 11.199 1.00 52.00 108 GLY A N 1
ATOM 826 C CA . GLY A 1 108 ? 15.608 9.769 11.606 1.00 52.00 108 GLY A CA 1
ATOM 827 C C . GLY A 1 108 ? 16.450 9.766 12.887 1.00 52.00 108 GLY A C 1
ATOM 828 O O . GLY A 1 108 ? 16.774 10.851 13.365 1.00 52.00 108 GLY A O 1
ATOM 829 N N . GLU A 1 109 ? 16.778 8.589 13.430 1.00 41.31 109 GLU A N 1
ATOM 830 C CA . GLU A 1 109 ? 17.765 8.406 14.509 1.00 41.31 109 GLU A CA 1
ATOM 831 C C . GLU A 1 109 ? 19.077 7.827 13.970 1.00 41.31 109 GLU A C 1
ATOM 833 O O . GLU A 1 109 ? 19.017 6.930 13.095 1.00 41.31 109 GLU A O 1
#

Foldseek 3Di:
DDDPPPDPDPPPPPDPPPPPPDDPDPPDDPDDPVVVVVVCVVVVFDDDDDPDPDDPVVPPPDPPDPDDDDTDHPVVVVVLVVVCVVVVHPDSVRSVVVVVVVVVVVVPD

Sequence (109 aa):
MSDDRKRGGLDMTGDTAEFTAFKPRPSVAPDSLEPARQSADASGFTARHAKPQIDGRKLRASRRTAQLNIAVHPDTKDRFWFLAHATGANSGEEFLQRLLDGFVGKGGE

Radius of gyration: 27.41 Å; chains: 1; bounding box: 41×85×46 Å